Protein AF-A0A9N9NPB6-F1 (afdb_monomer_lite)

Sequence (69 aa):
ATILRLERVNCIMADCFIQLVCLIVTISYIPKERDMIAFQNQCIEIVNNHWNELEAELYILAYMLHPEY

pLDDT: mean 80.0, std 10.22, range [54.38, 92.75]

Secondary structure (DSSP, 8-state):
--HHHHTSTT--HHHHHHHHHHHHHHHHTS---HHHHHHHHHHHHHHHHHHHHS-HHHHHHHHHT-TT-

Foldseek 3Di:
DLVVVCPDPPNDLLSVVVSLVVQLVVLVPQDPDPVRVVVSVVSVVVSVVVVVVDPVVVNVVVNVPDPVD

Structure (mmCIF, N/CA/C/O backbone):
data_AF-A0A9N9NPB6-F1
#
_entry.id   AF-A0A9N9NPB6-F1
#
loop_
_atom_site.group_PDB
_atom_site.id
_atom_site.type_symbol
_atom_site.label_atom_id
_atom_site.label_alt_id
_atom_site.label_comp_id
_atom_site.label_asym_id
_atom_site.label_entity_id
_atom_site.label_seq_id
_atom_site.pdbx_PDB_ins_code
_atom_site.Cartn_x
_atom_site.Cartn_y
_atom_site.Cartn_z
_atom_site.occupancy
_atom_site.B_iso_or_equiv
_atom_site.auth_seq_id
_atom_site.auth_comp_id
_atom_site.auth_asym_id
_atom_site.auth_atom_id
_atom_site.pdbx_PDB_model_num
ATOM 1 N N . ALA A 1 1 ? -12.998 -2.220 -9.101 1.00 54.38 1 ALA A N 1
ATOM 2 C CA . ALA A 1 1 ? -12.464 -3.576 -9.334 1.00 54.38 1 ALA A CA 1
ATOM 3 C C . ALA A 1 1 ? -10.949 -3.496 -9.511 1.00 54.38 1 ALA A C 1
ATOM 5 O O . ALA A 1 1 ? -10.452 -3.413 -10.626 1.00 54.38 1 ALA A O 1
ATOM 6 N N . THR A 1 2 ? -10.229 -3.410 -8.395 1.00 58.38 2 THR A N 1
ATOM 7 C CA . THR A 1 2 ? -8.784 -3.124 -8.347 1.00 58.38 2 THR A CA 1
ATOM 8 C C . THR A 1 2 ? -7.950 -4.377 -8.635 1.00 58.38 2 THR A C 1
ATOM 10 O O . THR A 1 2 ? -6.980 -4.308 -9.380 1.00 58.38 2 THR A O 1
ATOM 13 N N . ILE A 1 3 ? -8.411 -5.534 -8.143 1.00 60.81 3 ILE A N 1
ATOM 14 C CA . ILE A 1 3 ? -7.795 -6.857 -8.350 1.00 60.81 3 ILE A CA 1
ATOM 15 C C . ILE A 1 3 ? -7.860 -7.280 -9.827 1.00 60.81 3 ILE A C 1
ATOM 17 O O . ILE A 1 3 ? -6.835 -7.597 -10.415 1.00 60.81 3 ILE A O 1
ATOM 21 N N . LEU A 1 4 ? -9.023 -7.126 -10.475 1.00 62.09 4 LEU A N 1
ATOM 22 C CA . LEU A 1 4 ? -9.201 -7.437 -11.905 1.00 62.09 4 LEU A CA 1
ATOM 23 C C . LEU A 1 4 ? -8.298 -6.605 -12.842 1.00 62.09 4 LEU A 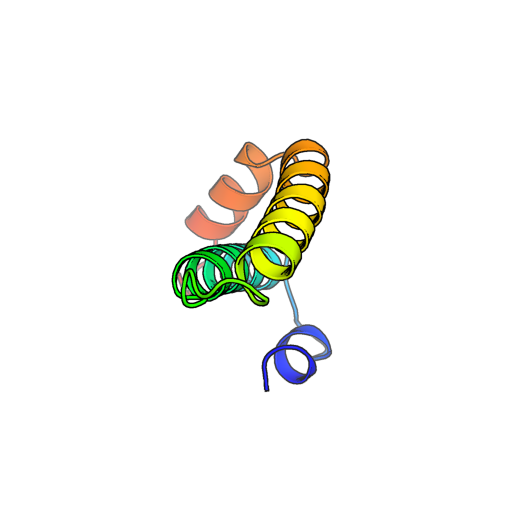C 1
ATOM 25 O O . LEU A 1 4 ? -8.088 -6.988 -13.991 1.00 62.09 4 LEU A O 1
ATOM 29 N N . ARG A 1 5 ? -7.778 -5.454 -12.383 1.00 59.62 5 ARG A N 1
ATOM 30 C CA . ARG A 1 5 ? -6.834 -4.627 -13.155 1.00 59.62 5 ARG A CA 1
ATOM 31 C C . ARG A 1 5 ? -5.406 -5.177 -13.083 1.00 59.62 5 ARG A C 1
ATOM 33 O O . ARG A 1 5 ? -4.706 -5.107 -14.083 1.00 59.62 5 ARG A O 1
ATOM 40 N N . LEU A 1 6 ? -5.016 -5.735 -11.935 1.00 57.56 6 LEU A N 1
ATOM 41 C CA . LEU A 1 6 ? -3.717 -6.384 -11.725 1.00 57.56 6 LEU A CA 1
ATOM 42 C C . LEU A 1 6 ? -3.654 -7.777 -12.377 1.00 57.56 6 LEU A C 1
ATOM 44 O O . LEU A 1 6 ? -2.595 -8.211 -12.805 1.00 57.56 6 LEU A O 1
ATOM 48 N N . GLU A 1 7 ? -4.796 -8.456 -12.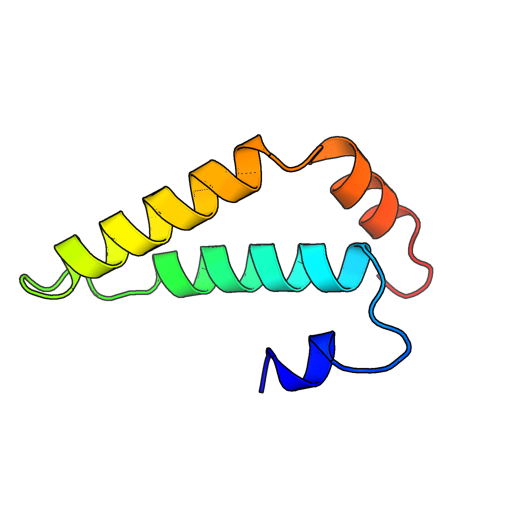514 1.00 65.00 7 GLU A N 1
ATOM 49 C CA . GLU A 1 7 ? -4.905 -9.766 -13.179 1.00 65.00 7 GLU A CA 1
ATOM 50 C C . GLU A 1 7 ? -4.882 -9.695 -14.720 1.00 65.00 7 GLU A C 1
ATOM 52 O O . GLU A 1 7 ? -4.932 -10.724 -15.397 1.00 65.00 7 GLU A O 1
ATOM 57 N N . ARG A 1 8 ? -4.811 -8.495 -15.315 1.00 59.94 8 ARG A N 1
ATOM 58 C CA . ARG A 1 8 ? -4.649 -8.355 -16.770 1.00 59.94 8 ARG A CA 1
ATOM 59 C C . ARG A 1 8 ? -3.236 -8.757 -17.194 1.00 59.94 8 ARG A C 1
ATOM 61 O O . ARG A 1 8 ? -2.257 -8.406 -16.550 1.00 59.94 8 ARG A O 1
ATOM 68 N N . VAL A 1 9 ? -3.152 -9.389 -18.366 1.00 58.00 9 VAL A N 1
ATOM 69 C CA . VAL A 1 9 ? -1.934 -9.936 -19.005 1.00 58.00 9 VAL A CA 1
ATOM 70 C C . VAL A 1 9 ? -0.764 -8.935 -19.133 1.00 58.00 9 VAL A C 1
ATOM 72 O O . VAL A 1 9 ? 0.371 -9.369 -19.285 1.00 58.00 9 VAL A O 1
ATOM 75 N N . ASN A 1 10 ? -1.008 -7.624 -19.003 1.00 62.47 10 ASN A N 1
ATOM 76 C CA . ASN A 1 10 ? -0.000 -6.559 -19.110 1.00 62.47 10 ASN A CA 1
ATOM 77 C C . ASN A 1 10 ? 0.128 -5.696 -17.840 1.00 62.47 10 ASN A C 1
ATOM 79 O O . ASN A 1 10 ? 0.424 -4.512 -17.944 1.00 62.47 10 ASN A O 1
ATOM 83 N N . CYS A 1 11 ? -0.122 -6.240 -16.647 1.00 67.19 11 CYS A N 1
ATOM 84 C CA . CYS A 1 11 ? 0.184 -5.502 -15.422 1.00 67.19 11 CYS A CA 1
ATOM 85 C C . CYS A 1 11 ? 1.704 -5.349 -15.280 1.00 67.19 11 CYS A C 1
ATOM 87 O O . CYS A 1 11 ? 2.419 -6.338 -15.106 1.00 67.19 11 CYS A O 1
ATOM 89 N N . ILE A 1 12 ? 2.198 -4.115 -15.352 1.00 75.88 12 ILE A N 1
ATOM 90 C CA . ILE A 1 12 ? 3.619 -3.820 -15.158 1.00 75.88 12 ILE A CA 1
ATOM 91 C C . ILE A 1 12 ? 3.885 -3.306 -13.742 1.00 75.88 12 ILE A C 1
ATOM 93 O O . ILE A 1 12 ? 2.980 -2.986 -12.974 1.00 75.88 12 ILE A O 1
ATOM 97 N N . MET A 1 13 ? 5.161 -3.195 -13.387 1.00 75.38 13 MET A N 1
ATOM 98 C CA . MET A 1 13 ? 5.585 -2.791 -12.048 1.00 75.38 13 MET A CA 1
ATOM 99 C C . MET A 1 13 ? 5.033 -1.416 -11.619 1.00 75.38 13 MET A C 1
ATOM 101 O O . MET A 1 13 ? 4.684 -1.232 -10.452 1.00 75.38 13 MET A O 1
ATOM 105 N N . ALA A 1 14 ? 4.868 -0.485 -12.566 1.00 77.56 14 ALA A N 1
ATOM 106 C CA . ALA A 1 14 ? 4.248 0.817 -12.320 1.00 77.56 14 ALA A CA 1
ATOM 107 C C . ALA A 1 14 ? 2.752 0.708 -11.960 1.00 77.56 14 ALA A C 1
ATOM 109 O O . ALA A 1 14 ? 2.295 1.397 -11.048 1.00 77.56 14 ALA A O 1
ATOM 110 N N . ASP A 1 15 ? 1.995 -0.199 -12.593 1.00 78.62 15 ASP A N 1
ATOM 111 C CA . ASP A 1 15 ? 0.588 -0.444 -12.246 1.00 78.62 15 ASP A CA 1
ATOM 112 C C . ASP A 1 15 ? 0.450 -0.958 -10.812 1.00 78.62 15 ASP A C 1
ATOM 114 O O . ASP A 1 15 ? -0.408 -0.487 -10.059 1.00 78.62 15 ASP A O 1
ATOM 118 N N . CYS A 1 16 ? 1.314 -1.901 -10.420 1.00 78.69 16 CYS A N 1
ATOM 119 C CA . CYS A 1 16 ? 1.370 -2.427 -9.057 1.00 78.69 16 CYS A CA 1
ATOM 120 C C . CYS A 1 16 ? 1.685 -1.320 -8.045 1.00 78.69 16 CYS A C 1
ATOM 122 O O . CYS A 1 16 ? 1.016 -1.227 -7.014 1.00 78.69 16 CYS A O 1
ATOM 124 N N . PHE A 1 17 ? 2.648 -0.445 -8.358 1.00 82.50 17 PHE A N 1
ATOM 125 C CA . PHE A 1 17 ? 3.007 0.685 -7.502 1.00 82.50 17 PHE A CA 1
ATOM 126 C C . PHE A 1 17 ? 1.836 1.648 -7.296 1.00 82.50 17 PHE A C 1
ATOM 128 O O . PHE A 1 17 ? 1.495 1.981 -6.162 1.00 82.50 17 PHE A O 1
ATOM 135 N N . ILE A 1 18 ? 1.163 2.047 -8.378 1.00 84.00 18 ILE A N 1
ATOM 136 C CA . ILE A 1 18 ? 0.008 2.951 -8.309 1.00 84.00 18 ILE A CA 1
ATOM 137 C C . ILE A 1 18 ? -1.100 2.338 -7.454 1.00 84.00 18 ILE A C 1
ATOM 139 O O . ILE A 1 18 ? -1.698 3.028 -6.631 1.00 84.00 18 ILE A O 1
ATOM 143 N N . GLN A 1 19 ? -1.369 1.040 -7.611 1.00 84.88 19 GLN A N 1
ATOM 144 C CA . GLN A 1 19 ? -2.394 0.368 -6.814 1.00 84.88 19 GLN A CA 1
ATOM 145 C C . GLN A 1 19 ? -2.027 0.284 -5.333 1.00 84.88 19 GLN A C 1
ATOM 147 O O . GLN A 1 19 ? -2.912 0.434 -4.489 1.00 84.88 19 GLN A O 1
ATOM 152 N N . LEU A 1 20 ? -0.745 0.111 -5.007 1.00 85.56 20 LEU A N 1
ATOM 153 C CA . LEU A 1 20 ? -0.254 0.167 -3.633 1.00 85.56 20 LEU A CA 1
ATOM 154 C C . LEU A 1 20 ? -0.450 1.565 -3.025 1.00 85.56 20 LEU A C 1
ATOM 156 O O . LEU A 1 20 ? -0.963 1.686 -1.915 1.00 85.56 20 LEU A O 1
ATOM 160 N N . VAL A 1 21 ? -0.129 2.629 -3.770 1.00 86.50 21 VAL A N 1
ATOM 161 C CA . VAL A 1 21 ? -0.369 4.016 -3.335 1.00 86.50 21 VAL A CA 1
ATOM 162 C C . VAL A 1 21 ? -1.866 4.274 -3.138 1.00 86.50 21 VAL A C 1
ATOM 164 O O . VAL A 1 21 ? -2.271 4.805 -2.104 1.00 86.50 21 VAL A O 1
ATOM 167 N N . CYS A 1 22 ? -2.716 3.847 -4.076 1.00 89.50 22 CYS A N 1
ATOM 168 C CA . CYS A 1 22 ? -4.169 3.950 -3.931 1.00 89.50 22 CYS A CA 1
ATOM 169 C C . CYS A 1 22 ? -4.686 3.182 -2.704 1.00 89.50 22 CYS A C 1
ATOM 171 O O . CYS A 1 22 ? -5.592 3.664 -2.020 1.00 89.50 22 CYS A O 1
ATOM 173 N N . LEU A 1 23 ? -4.118 2.011 -2.402 1.00 89.06 23 LEU A N 1
ATOM 174 C CA . LEU A 1 23 ? -4.458 1.223 -1.219 1.00 89.06 23 LEU A CA 1
ATOM 175 C C . LEU A 1 23 ? -4.085 1.965 0.072 1.00 89.06 23 LEU A C 1
ATOM 177 O O . LEU A 1 23 ? -4.936 2.094 0.950 1.00 89.06 23 LEU A O 1
ATOM 181 N N . ILE A 1 24 ? -2.868 2.513 0.162 1.00 89.25 24 ILE A N 1
ATOM 182 C CA . ILE A 1 24 ? -2.407 3.333 1.299 1.00 89.25 24 ILE A CA 1
ATOM 183 C C . ILE A 1 24 ? -3.364 4.505 1.539 1.00 89.25 24 ILE A C 1
ATOM 185 O O . ILE A 1 24 ? -3.844 4.715 2.656 1.00 89.25 24 ILE A O 1
ATOM 189 N N . VAL A 1 25 ? -3.684 5.246 0.476 1.00 90.69 25 VAL A N 1
ATOM 190 C CA . VAL A 1 25 ? -4.611 6.382 0.531 1.00 90.69 25 VAL A CA 1
ATOM 191 C C . VAL A 1 25 ? -5.989 5.923 1.014 1.00 90.69 25 VAL A C 1
ATOM 193 O O . VAL A 1 25 ? -6.556 6.531 1.918 1.00 90.69 25 VAL A O 1
ATOM 196 N N . THR A 1 26 ? -6.504 4.809 0.496 1.00 91.06 26 THR A N 1
ATOM 197 C CA . THR A 1 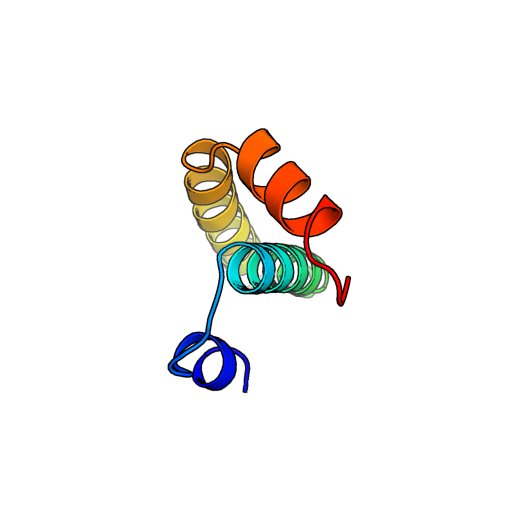26 ? -7.798 4.248 0.918 1.00 91.06 26 THR A CA 1
ATOM 198 C C . THR A 1 26 ? -7.805 3.872 2.402 1.00 91.06 26 THR A C 1
ATOM 200 O O . THR A 1 26 ? -8.762 4.188 3.106 1.00 91.06 26 THR A O 1
ATOM 203 N N . ILE A 1 27 ? -6.728 3.260 2.906 1.00 89.75 27 ILE A N 1
ATOM 204 C CA . ILE A 1 27 ? -6.576 2.912 4.328 1.00 89.75 27 ILE A CA 1
ATOM 205 C C . ILE A 1 27 ? -6.586 4.169 5.206 1.00 89.75 27 ILE A C 1
ATOM 207 O O . ILE A 1 27 ? -7.179 4.164 6.288 1.00 89.75 27 ILE A O 1
ATOM 211 N N . SER A 1 28 ? -5.986 5.269 4.740 1.00 87.25 28 SER A N 1
ATOM 212 C CA . SER A 1 28 ? -5.968 6.539 5.479 1.00 87.25 28 SER A CA 1
ATOM 213 C C . SER A 1 28 ? -7.356 7.178 5.638 1.00 87.25 28 SER A C 1
ATOM 215 O O . SER A 1 28 ? -7.584 7.905 6.605 1.00 87.25 28 SER A O 1
ATOM 217 N N . TYR A 1 29 ? -8.297 6.855 4.743 1.00 90.94 29 TYR A N 1
ATOM 218 C CA . TYR A 1 29 ? -9.692 7.300 4.810 1.00 90.94 29 TYR A CA 1
ATOM 219 C C . TYR A 1 29 ? -10.596 6.406 5.669 1.00 90.94 29 TYR A C 1
ATOM 221 O O . TYR A 1 29 ? -11.767 6.743 5.848 1.00 90.94 29 TYR A O 1
ATOM 229 N N . ILE A 1 30 ? -10.094 5.289 6.213 1.00 88.31 30 ILE A N 1
ATOM 230 C CA . ILE A 1 30 ? -10.886 4.449 7.119 1.00 88.31 30 ILE A CA 1
ATOM 231 C C . ILE A 1 30 ? -11.292 5.286 8.351 1.00 88.31 30 ILE A C 1
ATOM 233 O O . ILE A 1 30 ? -10.415 5.873 8.999 1.00 88.31 30 ILE A O 1
ATOM 237 N N . PRO A 1 31 ? -12.597 5.356 8.689 1.00 85.94 31 PRO A N 1
ATOM 238 C CA . PRO A 1 31 ? -13.075 6.085 9.857 1.00 85.94 31 PRO A CA 1
ATOM 239 C C . PRO A 1 31 ? -12.406 5.594 11.141 1.00 85.94 31 PRO A C 1
ATOM 241 O O . PRO A 1 31 ? -12.275 4.395 11.371 1.00 85.94 31 PRO A O 1
ATOM 244 N N . LYS A 1 32 ? -12.025 6.519 12.025 1.00 80.38 32 LYS A N 1
ATOM 245 C CA . LYS A 1 32 ? -11.412 6.198 13.327 1.00 80.38 32 LYS A CA 1
ATOM 246 C C . LYS A 1 32 ? -12.463 5.914 14.402 1.00 80.38 32 LYS A C 1
ATOM 248 O O . LYS A 1 32 ? -12.407 6.449 15.507 1.00 80.38 32 LYS A O 1
ATOM 253 N N . GLU A 1 33 ? -13.450 5.098 14.058 1.00 87.62 33 GLU A N 1
ATOM 254 C CA . GLU A 1 33 ? -14.464 4.609 14.993 1.00 87.62 33 GLU A CA 1
ATOM 255 C C . GLU A 1 33 ? -13.912 3.412 15.783 1.00 87.62 33 GLU A C 1
ATOM 257 O O . GLU A 1 33 ? -12.996 2.736 15.313 1.00 87.62 33 GLU A O 1
ATOM 262 N N . ARG A 1 34 ? -14.422 3.154 17.000 1.00 75.12 34 ARG A N 1
ATOM 263 C CA . ARG A 1 34 ? -13.788 2.232 17.975 1.00 75.12 34 ARG A CA 1
ATOM 264 C C . ARG A 1 34 ? -13.414 0.867 17.389 1.00 75.12 34 ARG A C 1
ATOM 266 O O . ARG A 1 34 ? -12.300 0.409 17.628 1.00 75.12 34 ARG A O 1
ATOM 273 N N . ASP A 1 35 ? -14.289 0.275 16.584 1.00 77.00 35 ASP A N 1
ATOM 274 C CA . ASP A 1 35 ? -14.065 -1.052 15.996 1.00 77.00 35 ASP A CA 1
ATOM 275 C C . ASP A 1 35 ? -13.233 -1.005 14.698 1.00 77.00 35 ASP A C 1
ATOM 277 O O . ASP A 1 35 ? -12.695 -2.019 14.258 1.00 77.00 35 ASP A O 1
ATOM 281 N N . MET A 1 36 ? -13.063 0.178 14.100 1.00 82.75 36 MET A N 1
ATOM 282 C CA . MET A 1 36 ? -12.322 0.384 12.850 1.00 82.75 36 MET A CA 1
ATOM 283 C C . MET A 1 36 ? -10.861 0.798 13.064 1.00 82.75 36 MET A C 1
ATOM 285 O O . MET A 1 36 ? -10.044 0.620 12.163 1.00 82.75 36 MET A O 1
ATOM 289 N N . ILE A 1 37 ? -10.496 1.293 14.254 1.00 87.62 37 ILE A N 1
ATOM 290 C CA . ILE A 1 37 ? -9.104 1.655 14.584 1.00 87.62 37 ILE A CA 1
ATOM 291 C C . ILE A 1 37 ? -8.194 0.422 14.550 1.00 87.62 37 ILE A C 1
ATOM 293 O O . ILE A 1 37 ? -7.105 0.473 13.983 1.00 87.62 37 ILE A O 1
ATOM 297 N N . ALA A 1 38 ? -8.638 -0.696 15.135 1.00 89.62 38 ALA A N 1
ATOM 298 C CA . ALA A 1 38 ? -7.865 -1.937 15.138 1.00 89.62 38 ALA A CA 1
ATOM 299 C C . ALA A 1 38 ? -7.647 -2.461 13.709 1.00 89.62 38 ALA A C 1
ATOM 301 O O . ALA A 1 38 ? -6.526 -2.808 13.345 1.00 89.62 38 ALA A O 1
ATOM 302 N N . PHE A 1 39 ? -8.699 -2.430 12.887 1.00 88.94 39 PHE A N 1
ATOM 303 C CA . PHE A 1 39 ? -8.633 -2.808 11.478 1.00 88.94 39 PHE A CA 1
ATOM 304 C C . PHE A 1 39 ? -7.689 -1.895 10.683 1.00 88.94 39 PHE A C 1
ATOM 306 O O . PHE A 1 39 ? -6.814 -2.383 9.974 1.00 88.94 39 PHE A O 1
ATOM 313 N N . GLN A 1 40 ? -7.800 -0.573 10.850 1.00 89.56 40 GLN A N 1
ATOM 314 C CA . GLN A 1 40 ? -6.907 0.385 10.198 1.00 89.56 40 GLN A CA 1
ATOM 315 C C . GLN A 1 40 ? -5.443 0.131 10.576 1.00 89.56 40 GLN A C 1
ATOM 317 O O . GLN A 1 40 ? -4.586 0.117 9.695 1.00 89.56 40 GLN A O 1
ATOM 322 N N . ASN A 1 41 ? -5.156 -0.119 11.855 1.00 89.75 41 ASN A N 1
ATOM 323 C CA . ASN A 1 41 ? -3.798 -0.410 12.314 1.00 89.75 41 ASN A CA 1
ATOM 324 C C . ASN A 1 41 ? -3.243 -1.698 11.693 1.00 89.75 41 ASN A C 1
ATOM 326 O O . ASN A 1 41 ? -2.103 -1.697 11.236 1.00 89.75 41 ASN A O 1
ATOM 330 N N . GLN A 1 42 ? -4.050 -2.760 11.607 1.00 92.12 42 GLN A N 1
ATOM 331 C CA . GLN A 1 42 ? -3.654 -4.003 10.934 1.00 92.12 42 GLN A CA 1
ATOM 332 C C . GLN A 1 42 ? -3.368 -3.776 9.445 1.00 92.12 42 GLN A C 1
ATOM 334 O O . GLN A 1 42 ? -2.370 -4.266 8.921 1.00 92.12 42 GLN A O 1
ATOM 339 N N . CYS A 1 43 ? -4.209 -2.999 8.756 1.00 90.88 43 CYS A N 1
ATOM 340 C CA . CYS A 1 43 ? -3.973 -2.648 7.357 1.00 90.88 43 CYS A CA 1
ATOM 341 C C . CYS A 1 43 ? -2.678 -1.844 7.174 1.00 90.88 43 CYS A C 1
ATOM 343 O O . CYS A 1 43 ? -1.921 -2.123 6.247 1.00 90.88 43 CYS A O 1
ATOM 345 N N . ILE A 1 44 ? -2.411 -0.874 8.055 1.00 89.81 44 ILE A N 1
ATOM 346 C CA . ILE A 1 44 ? -1.176 -0.077 8.038 1.00 89.81 44 ILE A CA 1
ATOM 347 C C . ILE A 1 44 ? 0.048 -0.970 8.257 1.00 89.81 44 ILE A C 1
ATOM 349 O O . ILE A 1 44 ? 1.033 -0.825 7.543 1.00 89.81 44 ILE A O 1
ATOM 353 N N . GLU A 1 45 ? -0.004 -1.898 9.212 1.00 92.75 45 GLU A N 1
ATOM 354 C CA . GLU A 1 45 ? 1.104 -2.813 9.503 1.00 92.75 45 GLU A CA 1
ATOM 355 C C . GLU A 1 45 ? 1.448 -3.692 8.295 1.00 92.75 45 GLU A C 1
ATOM 357 O O . GLU A 1 45 ? 2.605 -3.745 7.881 1.00 92.75 45 GLU A O 1
ATOM 362 N N . ILE A 1 46 ? 0.440 -4.317 7.676 1.00 90.69 46 ILE A N 1
ATOM 363 C CA . ILE A 1 46 ? 0.623 -5.152 6.480 1.00 90.69 46 ILE A CA 1
ATOM 364 C C .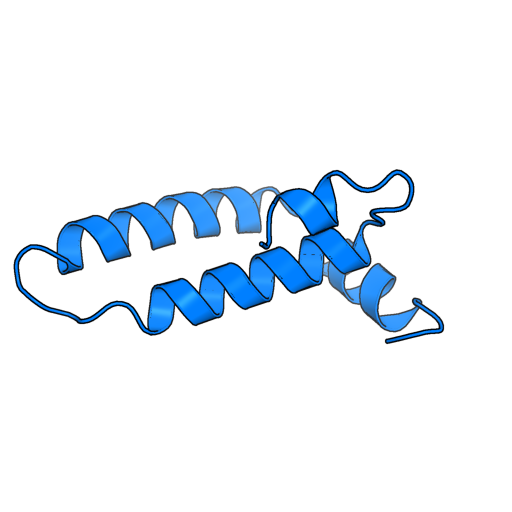 ILE A 1 46 ? 1.244 -4.337 5.342 1.00 90.69 46 ILE A C 1
ATOM 366 O O . ILE A 1 46 ? 2.202 -4.775 4.707 1.00 90.69 46 ILE A O 1
ATOM 370 N N . VAL A 1 47 ? 0.718 -3.137 5.100 1.00 88.38 47 VAL A N 1
ATOM 371 C CA . VAL A 1 47 ? 1.210 -2.245 4.049 1.00 88.38 47 VAL A CA 1
ATOM 372 C C . VAL A 1 47 ? 2.633 -1.776 4.319 1.00 88.38 47 VAL A C 1
ATOM 374 O O . VAL A 1 47 ? 3.431 -1.759 3.391 1.00 88.38 47 VAL A O 1
ATOM 377 N N . ASN A 1 48 ? 2.975 -1.428 5.558 1.00 87.44 48 ASN A N 1
ATOM 378 C CA . ASN A 1 48 ? 4.329 -1.007 5.915 1.00 87.44 48 ASN A CA 1
ATOM 379 C C . ASN A 1 48 ? 5.336 -2.148 5.753 1.00 87.44 48 ASN A C 1
ATOM 381 O O . ASN A 1 48 ? 6.436 -1.917 5.261 1.00 87.44 48 ASN A O 1
ATOM 385 N N . ASN A 1 49 ? 4.963 -3.375 6.128 1.00 89.56 49 ASN A N 1
ATOM 386 C CA . ASN A 1 49 ? 5.814 -4.546 5.920 1.00 89.56 49 ASN A CA 1
ATOM 387 C C . ASN A 1 49 ? 6.092 -4.752 4.429 1.00 89.56 49 ASN A C 1
ATOM 389 O O . ASN A 1 49 ? 7.250 -4.836 4.034 1.00 89.56 49 ASN A O 1
ATOM 393 N N . HIS A 1 50 ? 5.052 -4.708 3.594 1.00 84.75 50 HIS A N 1
ATOM 394 C CA . HIS A 1 50 ? 5.226 -4.781 2.145 1.00 84.75 50 HIS A CA 1
ATOM 395 C C . HIS A 1 50 ? 6.007 -3.592 1.578 1.00 84.75 50 HIS A C 1
ATOM 397 O O . HIS A 1 50 ? 6.834 -3.774 0.695 1.00 84.75 50 HIS A O 1
ATOM 403 N N . TRP A 1 51 ? 5.799 -2.379 2.089 1.00 83.75 51 TRP A N 1
ATOM 404 C CA . TRP A 1 51 ? 6.555 -1.199 1.669 1.00 83.75 51 TRP A CA 1
ATOM 405 C C . TRP A 1 51 ? 8.052 -1.339 1.960 1.00 83.75 51 TRP A C 1
ATOM 407 O O . TRP A 1 51 ? 8.867 -0.933 1.142 1.00 83.75 51 TRP A O 1
ATOM 417 N N . ASN A 1 52 ? 8.416 -1.943 3.092 1.00 85.94 52 ASN A N 1
ATOM 418 C CA . ASN A 1 52 ? 9.812 -2.197 3.451 1.00 85.94 52 ASN A CA 1
ATOM 419 C C . ASN A 1 52 ? 10.454 -3.320 2.621 1.00 85.94 52 ASN A C 1
ATOM 421 O O . ASN A 1 52 ? 11.670 -3.328 2.450 1.00 85.94 52 ASN A O 1
ATOM 425 N N . GLU A 1 53 ? 9.659 -4.269 2.123 1.00 85.31 53 GLU A N 1
ATOM 426 C CA . GLU A 1 53 ? 10.108 -5.312 1.187 1.00 85.31 53 GLU A CA 1
ATOM 427 C C . GLU A 1 53 ? 10.283 -4.774 -0.240 1.00 85.31 53 GLU A C 1
ATOM 429 O O . GLU A 1 53 ? 11.004 -5.361 -1.049 1.00 85.31 53 GLU A O 1
ATOM 434 N N . LEU A 1 54 ? 9.625 -3.660 -0.562 1.00 80.19 54 LEU A N 1
ATOM 435 C CA . LEU A 1 54 ? 9.726 -3.013 -1.858 1.00 80.19 54 LEU A CA 1
ATOM 436 C C . LEU A 1 54 ? 10.972 -2.127 -1.913 1.00 80.19 54 LEU A C 1
ATOM 438 O O . LEU A 1 54 ? 11.164 -1.223 -1.101 1.00 80.19 54 LEU A O 1
ATOM 442 N N . GLU A 1 55 ? 11.775 -2.302 -2.959 1.00 81.56 55 GLU A N 1
ATOM 443 C CA . GLU A 1 55 ? 12.774 -1.310 -3.358 1.00 81.56 55 GLU A CA 1
ATOM 444 C C . GLU A 1 55 ? 12.055 -0.083 -3.937 1.00 81.56 55 GLU A C 1
ATOM 446 O O . GLU A 1 55 ? 11.965 0.086 -5.151 1.00 81.56 55 GLU A O 1
ATOM 451 N N . ALA A 1 56 ? 11.476 0.757 -3.072 1.00 74.44 56 ALA A N 1
ATOM 452 C CA . ALA A 1 56 ? 10.600 1.866 -3.462 1.00 74.44 56 ALA A CA 1
ATOM 453 C C . ALA A 1 56 ? 11.219 2.772 -4.544 1.00 74.44 56 ALA A C 1
ATOM 455 O O . ALA A 1 56 ? 10.508 3.263 -5.418 1.00 74.44 56 ALA A O 1
ATOM 456 N N . GLU A 1 57 ? 12.544 2.928 -4.541 1.00 81.81 57 GLU A N 1
ATOM 457 C CA . GLU A 1 57 ? 13.304 3.652 -5.564 1.00 81.81 57 GLU A CA 1
ATOM 458 C C . GLU A 1 57 ? 13.132 3.056 -6.972 1.00 81.81 57 GLU A C 1
ATOM 460 O O . GLU A 1 57 ? 12.915 3.805 -7.925 1.00 81.81 57 GLU A O 1
ATOM 465 N N . LEU A 1 58 ? 13.147 1.725 -7.117 1.00 80.06 58 LEU A N 1
ATOM 466 C CA . LEU A 1 58 ? 12.921 1.043 -8.397 1.00 80.06 58 LEU A CA 1
ATOM 467 C C . LEU A 1 58 ? 11.487 1.220 -8.894 1.00 80.06 58 LEU A C 1
ATOM 469 O O . LEU A 1 58 ? 11.272 1.426 -10.086 1.00 80.06 58 LEU A O 1
ATOM 473 N N . TYR A 1 59 ? 10.504 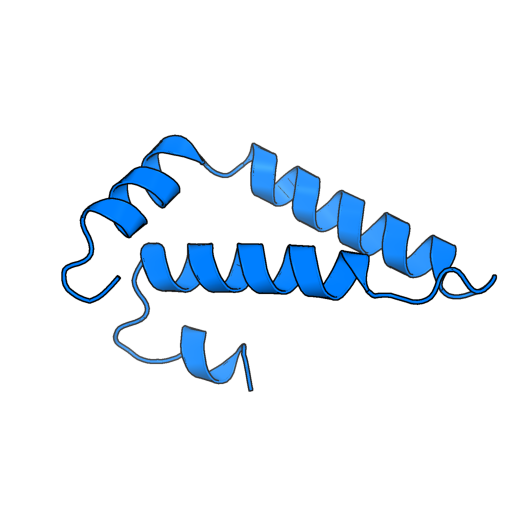1.164 -7.996 1.00 76.62 59 TYR A N 1
ATOM 474 C CA . TYR A 1 59 ? 9.098 1.331 -8.367 1.00 76.62 59 TYR A CA 1
ATOM 475 C C . TYR A 1 59 ? 8.779 2.780 -8.758 1.00 76.62 59 TYR A C 1
ATOM 477 O O . TYR A 1 59 ? 8.054 3.008 -9.727 1.00 76.62 59 TYR A O 1
ATOM 485 N N . ILE A 1 60 ? 9.368 3.758 -8.062 1.00 78.94 60 ILE A N 1
ATOM 486 C CA . ILE A 1 60 ? 9.278 5.180 -8.421 1.00 78.94 60 ILE A CA 1
ATOM 487 C C . ILE A 1 60 ? 9.961 5.430 -9.768 1.00 78.94 60 ILE A C 1
ATOM 489 O O . ILE A 1 60 ? 9.397 6.113 -10.621 1.00 78.94 60 ILE A O 1
ATOM 493 N N . LEU A 1 61 ? 11.143 4.851 -9.994 1.00 81.88 61 LEU A N 1
ATOM 494 C CA . LEU A 1 61 ? 11.844 4.962 -11.269 1.00 81.88 61 LEU A CA 1
ATOM 495 C C . LEU A 1 61 ? 11.034 4.333 -12.412 1.00 81.88 61 LEU A C 1
ATOM 497 O O . LEU A 1 61 ? 10.884 4.947 -13.464 1.00 81.88 61 LEU A O 1
ATOM 501 N N . ALA A 1 62 ? 10.469 3.142 -12.204 1.00 78.94 62 ALA A N 1
ATOM 502 C CA . ALA A 1 62 ? 9.612 2.475 -13.182 1.00 78.94 62 ALA A CA 1
ATOM 503 C C . ALA A 1 62 ? 8.352 3.293 -13.501 1.00 78.94 62 ALA A C 1
ATOM 505 O O . ALA A 1 62 ? 7.941 3.342 -14.657 1.00 78.94 62 ALA A O 1
ATOM 506 N N . TYR A 1 63 ? 7.767 3.958 -12.499 1.00 79.38 63 TYR A N 1
ATOM 507 C CA . TYR A 1 63 ? 6.672 4.905 -12.696 1.00 79.38 63 TYR A CA 1
ATOM 508 C C . TYR A 1 63 ? 7.111 6.106 -13.548 1.00 79.38 63 TYR A C 1
ATOM 510 O O . TYR A 1 63 ? 6.465 6.402 -14.545 1.00 79.38 63 TYR A O 1
ATOM 518 N N . MET A 1 64 ? 8.235 6.753 -13.214 1.00 79.44 64 MET A N 1
ATOM 519 C CA . MET A 1 64 ? 8.748 7.923 -13.948 1.00 79.44 64 MET A CA 1
ATOM 520 C C . MET A 1 64 ? 9.149 7.620 -15.396 1.00 79.44 64 MET A C 1
ATOM 522 O O . MET A 1 64 ? 9.131 8.510 -16.241 1.00 79.44 64 MET A O 1
ATOM 526 N N . LEU A 1 65 ? 9.573 6.387 -15.674 1.00 80.56 65 LEU A N 1
ATOM 527 C CA . LEU A 1 65 ? 9.969 5.947 -17.011 1.00 80.56 65 LEU A CA 1
ATOM 528 C C . LEU A 1 65 ? 8.791 5.424 -17.839 1.00 80.56 65 LEU A C 1
ATOM 530 O O . LEU A 1 65 ? 8.977 5.110 -19.017 1.00 80.56 65 LEU A O 1
ATOM 534 N N . HIS A 1 66 ? 7.604 5.285 -17.246 1.00 78.19 66 HIS A N 1
ATOM 535 C CA . HIS A 1 66 ? 6.459 4.761 -17.965 1.00 78.19 66 HIS A CA 1
ATOM 536 C C . HIS A 1 66 ? 5.918 5.817 -18.939 1.00 78.19 66 HIS A C 1
ATOM 538 O O . HIS A 1 66 ? 5.535 6.896 -18.507 1.00 78.19 66 HIS A O 1
ATOM 544 N N . PRO A 1 67 ? 5.824 5.530 -20.246 1.00 74.94 67 PRO A N 1
ATOM 545 C CA . PRO A 1 67 ? 5.470 6.534 -21.252 1.00 74.94 67 PRO A CA 1
ATOM 546 C C . PRO A 1 67 ? 4.032 7.070 -21.139 1.00 74.94 67 PRO A C 1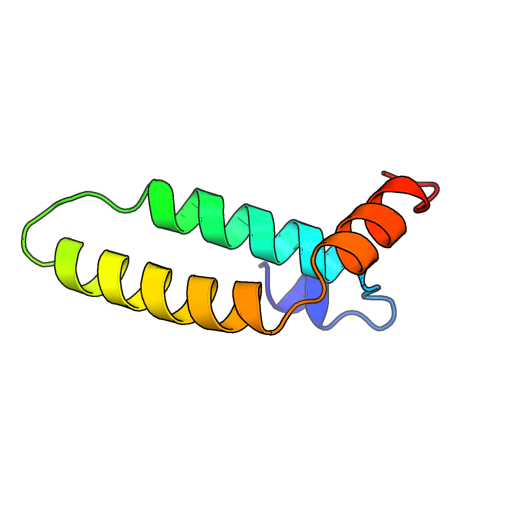
ATOM 548 O O . PRO A 1 67 ? 3.707 8.058 -21.794 1.00 74.94 67 PRO A O 1
ATOM 551 N N . GLU A 1 68 ? 3.169 6.418 -20.354 1.00 72.69 68 GLU A N 1
ATOM 552 C CA . GLU A 1 68 ? 1.767 6.815 -20.146 1.00 72.69 68 GLU A CA 1
ATOM 553 C C . GLU A 1 68 ? 1.482 7.422 -18.755 1.00 72.69 68 GLU A C 1
ATOM 555 O O . GLU A 1 68 ? 0.326 7.753 -18.481 1.00 72.69 68 GLU A O 1
ATOM 560 N N . TYR A 1 69 ? 2.492 7.553 -17.881 1.00 64.12 69 TYR A N 1
ATOM 561 C CA . TYR A 1 69 ? 2.381 8.180 -16.551 1.00 64.12 69 TYR A CA 1
ATOM 562 C C . TYR A 1 69 ? 3.281 9.412 -16.430 1.00 64.12 69 TYR A C 1
ATOM 564 O O . TYR A 1 69 ? 2.907 10.312 -15.641 1.00 64.12 69 TYR A O 1
#

Radius of gyration: 13.94 Å; chains: 1; bounding box: 28×18×39 Å

Organism: NCBI:txid1433469